Protein AF-A0A3C1Q1U2-F1 (afdb_monomer)

Secondary structure (DSSP, 8-state):
--TTEEEEEE-SSSEEEE--------STTB--S---S-PPP-STT-TTB-SSS--BPPSS-HHHHHHHHHHHTT--SHHHHHHH-TTGGGT--GGG--TT-GGGSSS--B-TT--

Sequence (115 aa):
ASDFARTLRSNGSGSDHAWGGNQFVMGGPVAGGQVLGEYPNLVFNSPNDVGRGGRILPTTSVDELVAELLLWFGLKGRANFEQVLPNLSNFYDIGDADASDPSTLPIGFLKSDTF

Structure (mmCIF, N/CA/C/O backbone):
data_AF-A0A3C1Q1U2-F1
#
_entry.id   AF-A0A3C1Q1U2-F1
#
loop_
_atom_site.group_PDB
_atom_site.id
_atom_site.type_symbol
_atom_site.label_atom_id
_atom_site.label_alt_id
_atom_site.label_comp_id
_atom_site.label_asym_id
_atom_site.label_entity_id
_atom_site.label_seq_id
_atom_site.pdbx_PDB_ins_code
_atom_site.Cartn_x
_atom_site.Cartn_y
_atom_site.Cartn_z
_atom_site.occupancy
_atom_site.B_iso_or_equiv
_atom_site.auth_seq_id
_atom_site.auth_comp_id
_atom_site.auth_asym_id
_atom_site.auth_atom_id
_atom_site.pdbx_PDB_model_num
ATOM 1 N N . ALA A 1 1 ? 7.265 1.283 0.590 1.00 60.94 1 ALA A N 1
ATOM 2 C CA . ALA A 1 1 ? 7.397 0.400 -0.589 1.00 60.94 1 ALA A CA 1
ATOM 3 C C . ALA A 1 1 ? 8.671 -0.433 -0.456 1.00 60.94 1 ALA A C 1
ATOM 5 O O . ALA A 1 1 ? 9.561 -0.033 0.283 1.00 60.94 1 ALA A O 1
ATOM 6 N N . SER A 1 2 ? 8.753 -1.582 -1.130 1.00 67.88 2 SER A N 1
ATOM 7 C CA . SER A 1 2 ? 9.953 -2.428 -1.141 1.00 67.88 2 SER A CA 1
ATOM 8 C C . SER A 1 2 ? 10.862 -2.082 -2.327 1.00 67.88 2 SER A C 1
ATOM 10 O O . SER A 1 2 ? 10.339 -1.814 -3.405 1.00 67.88 2 SER A O 1
ATOM 12 N N . ASP A 1 3 ? 12.185 -2.138 -2.141 1.00 67.25 3 ASP A N 1
ATOM 13 C CA . ASP A 1 3 ? 13.194 -2.039 -3.218 1.00 67.25 3 ASP A CA 1
ATOM 14 C C . ASP A 1 3 ? 13.520 -3.411 -3.856 1.00 67.25 3 ASP A C 1
ATOM 16 O O . ASP A 1 3 ? 14.505 -3.582 -4.568 1.00 67.25 3 ASP A O 1
ATOM 20 N N . PHE A 1 4 ? 12.708 -4.438 -3.577 1.00 79.62 4 PHE A N 1
ATOM 21 C CA . PHE A 1 4 ? 12.875 -5.770 -4.169 1.00 79.62 4 PHE A CA 1
ATOM 22 C C . PHE A 1 4 ? 12.143 -5.944 -5.506 1.00 79.62 4 PHE A C 1
ATOM 24 O O . PHE A 1 4 ? 12.226 -7.016 -6.111 1.00 79.62 4 PHE A O 1
ATOM 31 N N . ALA A 1 5 ? 11.448 -4.915 -5.995 1.00 87.56 5 ALA A N 1
ATOM 32 C CA . ALA A 1 5 ? 10.853 -4.962 -7.323 1.00 87.56 5 ALA A CA 1
ATOM 33 C C . ALA A 1 5 ? 11.933 -4.907 -8.410 1.00 87.56 5 ALA A C 1
ATOM 35 O O . ALA A 1 5 ? 13.101 -4.601 -8.154 1.00 87.56 5 ALA A O 1
ATOM 36 N N . ARG A 1 6 ? 11.544 -5.213 -9.650 1.00 90.12 6 ARG A N 1
ATOM 37 C CA . ARG A 1 6 ? 12.462 -5.290 -10.792 1.00 90.12 6 ARG A CA 1
ATOM 38 C C . ARG A 1 6 ? 12.005 -4.383 -11.915 1.00 90.12 6 ARG A C 1
ATOM 40 O O . ARG A 1 6 ? 10.810 -4.286 -12.183 1.00 90.12 6 ARG A O 1
ATOM 47 N N . THR A 1 7 ? 12.959 -3.732 -12.577 1.00 91.94 7 THR A N 1
ATOM 48 C CA . THR A 1 7 ? 12.647 -2.926 -13.758 1.00 91.94 7 THR A CA 1
ATOM 49 C C . THR A 1 7 ? 12.056 -3.783 -14.872 1.00 91.94 7 THR A C 1
ATOM 51 O O . THR A 1 7 ? 12.542 -4.882 -15.132 1.00 91.94 7 THR A O 1
ATOM 54 N N . LEU A 1 8 ? 11.054 -3.253 -15.581 1.00 91.69 8 LEU A N 1
ATOM 55 C CA . LEU A 1 8 ? 10.513 -3.903 -16.783 1.00 91.69 8 LEU A CA 1
ATOM 56 C C . LEU A 1 8 ? 11.546 -3.966 -17.921 1.00 91.69 8 LEU A C 1
ATOM 58 O O . LEU A 1 8 ? 11.608 -4.949 -18.658 1.00 91.69 8 LEU A O 1
ATOM 62 N N . ARG A 1 9 ? 12.376 -2.925 -18.078 1.00 92.00 9 ARG A N 1
ATOM 63 C CA . ARG A 1 9 ? 13.485 -2.921 -19.042 1.00 92.00 9 ARG A CA 1
ATOM 64 C C . ARG A 1 9 ? 14.679 -3.676 -18.485 1.00 92.00 9 ARG A C 1
ATOM 66 O O . ARG A 1 9 ? 15.071 -3.489 -17.332 1.00 92.00 9 ARG A O 1
ATOM 73 N N . SER A 1 10 ? 15.274 -4.488 -19.352 1.00 91.94 10 SER A N 1
ATOM 74 C CA . SER A 1 10 ? 16.511 -5.193 -19.052 1.00 91.94 10 SER A CA 1
ATOM 75 C C . SER A 1 10 ? 17.706 -4.242 -18.995 1.00 91.94 10 SER A C 1
ATOM 77 O O . SER A 1 10 ? 17.798 -3.303 -19.786 1.00 91.94 10 SER A O 1
ATOM 79 N N . ASN A 1 11 ? 18.655 -4.540 -18.109 1.00 91.69 11 ASN A N 1
ATOM 80 C CA . ASN A 1 11 ? 19.958 -3.873 -18.043 1.00 91.69 11 ASN A CA 1
ATOM 81 C C . ASN A 1 11 ? 21.052 -4.590 -18.867 1.00 91.69 11 ASN A C 1
ATOM 83 O O . ASN A 1 11 ? 22.232 -4.286 -18.719 1.00 91.69 11 ASN A O 1
ATOM 87 N N . GLY A 1 12 ? 20.680 -5.559 -19.714 1.00 94.62 12 GLY A N 1
ATOM 88 C CA . GLY A 1 12 ? 21.606 -6.357 -20.530 1.00 94.62 12 GLY A CA 1
ATOM 89 C C . GLY A 1 12 ? 22.103 -7.643 -19.860 1.00 94.62 12 GLY A C 1
ATOM 90 O O . GLY A 1 12 ? 22.505 -8.562 -20.566 1.00 94.62 12 GLY A O 1
ATOM 91 N N . SER A 1 13 ? 21.989 -7.752 -18.531 1.00 95.00 13 SER A N 1
ATOM 92 C CA . SER A 1 13 ? 22.361 -8.949 -17.750 1.00 95.00 13 SER A CA 1
ATOM 93 C C . SER A 1 13 ? 21.227 -9.456 -16.845 1.00 95.00 13 SER A C 1
ATOM 95 O O . SER A 1 13 ? 21.433 -10.344 -16.021 1.00 95.00 13 SER A O 1
ATOM 97 N N . GLY A 1 14 ? 20.030 -8.875 -16.962 1.00 91.94 14 GLY A N 1
ATOM 98 C CA . GLY A 1 14 ? 18.893 -9.126 -16.080 1.00 91.94 14 GLY A CA 1
ATOM 99 C C . GLY A 1 14 ? 18.015 -7.884 -15.953 1.00 91.94 14 GLY A C 1
ATOM 100 O O . GLY A 1 14 ? 17.615 -7.310 -16.967 1.00 91.94 14 GLY A O 1
ATOM 101 N N . SER A 1 15 ? 17.734 -7.475 -14.715 1.00 91.56 15 SER A N 1
ATOM 102 C CA . SER A 1 15 ? 16.929 -6.302 -14.355 1.00 91.56 15 SER A CA 1
ATOM 103 C C . SER A 1 15 ? 17.618 -5.488 -13.258 1.00 91.56 15 SER A C 1
ATOM 105 O O . SER A 1 15 ? 18.330 -6.058 -12.427 1.00 91.56 15 SER A O 1
ATOM 107 N N . ASP A 1 16 ? 17.323 -4.194 -13.183 1.00 91.56 16 ASP A N 1
ATOM 108 C CA . ASP A 1 16 ? 17.739 -3.351 -12.063 1.00 91.56 16 ASP A CA 1
ATOM 109 C C . ASP A 1 16 ? 16.727 -3.405 -10.911 1.00 91.56 16 ASP A C 1
ATOM 111 O O . ASP A 1 16 ? 15.627 -3.956 -11.040 1.00 91.56 16 ASP A O 1
ATOM 115 N N . HIS A 1 17 ? 17.112 -2.801 -9.786 1.00 91.06 17 HIS A N 1
ATOM 116 C CA . HIS A 1 17 ? 16.221 -2.531 -8.663 1.00 91.06 17 HIS A CA 1
ATOM 117 C C . HIS A 1 17 ? 15.119 -1.547 -9.066 1.00 91.06 17 HIS A C 1
ATOM 119 O O . HIS A 1 17 ? 15.333 -0.584 -9.826 1.00 91.06 17 HIS A O 1
ATOM 125 N N . ALA A 1 18 ? 13.936 -1.801 -8.526 1.00 90.06 18 ALA A N 1
ATOM 126 C CA . ALA A 1 18 ? 12.771 -0.958 -8.658 1.00 90.06 18 ALA A CA 1
ATOM 127 C C . ALA A 1 18 ? 11.939 -0.996 -7.372 1.00 90.06 18 ALA A C 1
ATOM 129 O O . ALA A 1 18 ? 12.133 -1.816 -6.476 1.00 90.06 18 ALA A O 1
ATOM 130 N N . TRP A 1 19 ? 10.949 -0.119 -7.346 1.00 82.38 19 TRP A N 1
ATOM 131 C CA . TRP A 1 19 ? 9.891 -0.062 -6.352 1.00 82.38 19 TRP A CA 1
ATOM 132 C C . TRP A 1 19 ? 8.596 -0.714 -6.831 1.00 82.38 19 TRP A C 1
ATOM 134 O O . TRP A 1 19 ? 8.381 -0.921 -8.025 1.00 82.38 19 TRP A O 1
ATOM 144 N N . GLY A 1 20 ? 7.709 -0.961 -5.871 1.00 78.25 20 GLY A N 1
ATOM 145 C CA . GLY A 1 20 ? 6.331 -1.353 -6.137 1.00 78.25 20 GLY A CA 1
ATOM 146 C C . GLY A 1 20 ? 6.132 -2.852 -6.299 1.00 78.25 20 GLY A C 1
ATOM 147 O O . GLY A 1 20 ? 7.025 -3.597 -6.675 1.00 78.25 20 GLY A O 1
ATOM 148 N N . GLY A 1 21 ? 4.946 -3.331 -5.961 1.00 84.44 21 GLY A N 1
ATOM 149 C CA . GLY A 1 21 ? 4.641 -4.751 -6.035 1.00 84.44 21 GLY A CA 1
ATOM 150 C C . GLY A 1 21 ? 3.200 -5.023 -5.658 1.00 84.44 21 GLY A C 1
ATOM 151 O O . GLY A 1 21 ? 2.529 -4.165 -5.090 1.00 84.44 21 GLY A O 1
ATOM 152 N N . ASN A 1 22 ? 2.746 -6.231 -5.971 1.00 88.44 22 ASN A N 1
ATOM 153 C CA . ASN A 1 22 ? 1.417 -6.690 -5.595 1.00 88.44 22 ASN A CA 1
ATOM 154 C C . ASN A 1 22 ? 1.477 -7.300 -4.195 1.00 88.44 22 ASN A C 1
ATOM 156 O O . ASN A 1 22 ? 2.393 -8.066 -3.889 1.00 88.44 22 ASN A O 1
ATOM 160 N N . GLN A 1 23 ? 0.500 -6.966 -3.361 1.00 90.75 23 GLN A N 1
ATOM 161 C CA . GLN A 1 23 ? 0.323 -7.551 -2.037 1.00 90.75 23 GLN A CA 1
ATOM 162 C C . GLN A 1 23 ? -0.867 -8.500 -2.091 1.00 90.75 23 GLN A C 1
ATOM 164 O O . GLN A 1 23 ? -1.873 -8.197 -2.730 1.00 90.75 23 GLN A O 1
ATOM 169 N N . PHE A 1 24 ? -0.746 -9.657 -1.446 1.00 92.94 24 PHE A N 1
ATOM 170 C CA . PHE A 1 24 ? -1.831 -10.625 -1.368 1.00 92.94 24 PHE A CA 1
ATOM 171 C C . PHE A 1 24 ? -2.261 -10.771 0.086 1.00 92.94 24 PHE A C 1
ATOM 173 O O . PHE A 1 24 ? -1.474 -11.200 0.929 1.00 92.94 24 PHE A O 1
ATOM 180 N N . VAL A 1 25 ? -3.502 -10.383 0.371 1.00 93.81 25 VAL A N 1
ATOM 181 C CA . VAL A 1 25 ? -4.087 -10.412 1.713 1.00 93.81 25 VAL A CA 1
ATOM 182 C C . VAL A 1 25 ? -5.165 -11.489 1.735 1.00 93.81 25 VAL A C 1
ATOM 184 O O . VAL A 1 25 ? -5.994 -11.578 0.832 1.00 93.81 25 VAL A O 1
ATOM 187 N N . MET A 1 26 ? -5.126 -12.351 2.747 1.00 94.81 26 MET A N 1
ATOM 188 C CA . MET A 1 26 ? -6.028 -13.491 2.886 1.00 94.81 26 MET A CA 1
ATOM 189 C C . MET A 1 26 ? -6.384 -13.705 4.350 1.00 94.81 26 MET A C 1
ATOM 191 O O . MET A 1 26 ? -5.552 -13.506 5.231 1.00 94.81 26 MET A O 1
ATOM 195 N N . GLY A 1 27 ? -7.598 -14.181 4.603 1.00 93.62 27 GLY A N 1
ATOM 196 C CA . GLY A 1 27 ? -8.052 -14.527 5.944 1.00 93.62 27 GLY A CA 1
ATOM 197 C C . GLY A 1 27 ? -9.564 -14.423 6.079 1.00 93.62 27 GLY A C 1
ATOM 198 O O . GLY A 1 27 ? -10.246 -13.936 5.182 1.00 93.62 27 GLY A O 1
ATOM 199 N N . GLY A 1 28 ? -10.087 -14.876 7.220 1.00 94.12 28 GLY A N 1
ATOM 200 C CA . GLY A 1 28 ? -11.518 -14.793 7.529 1.00 94.12 28 GLY A CA 1
ATOM 201 C C . GLY A 1 28 ? -12.080 -13.364 7.455 1.00 94.12 28 GLY A C 1
ATOM 202 O O . GLY A 1 28 ? -13.105 -13.180 6.799 1.00 94.12 28 GLY A O 1
ATOM 203 N N . PRO A 1 29 ? -11.414 -12.358 8.051 1.00 93.44 29 PRO A N 1
ATOM 204 C CA . PRO A 1 29 ? -11.862 -10.959 8.013 1.00 93.44 29 PRO A CA 1
ATOM 205 C C . PRO A 1 29 ? -11.647 -10.225 6.681 1.00 93.44 29 PRO A C 1
ATOM 207 O O . PRO A 1 29 ? -12.077 -9.087 6.530 1.00 93.44 29 PRO A O 1
ATOM 210 N N . VAL A 1 30 ? -10.990 -10.852 5.701 1.00 95.19 30 VAL A N 1
ATOM 211 C CA . VAL A 1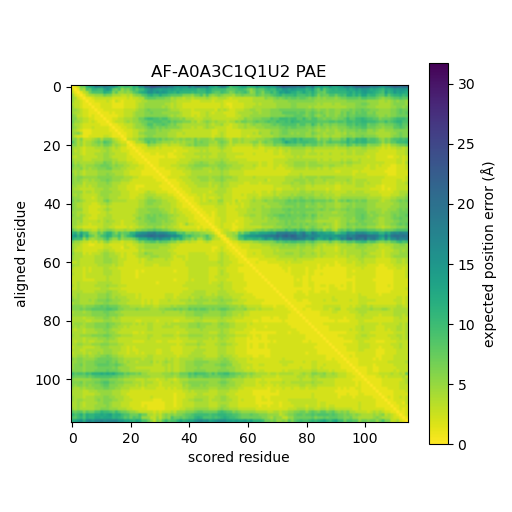 30 ? -10.668 -10.206 4.421 1.00 95.19 30 VAL A CA 1
ATOM 212 C C . VAL A 1 30 ? -11.863 -10.287 3.471 1.00 95.19 30 VAL A C 1
ATOM 214 O O . VAL A 1 30 ? -12.418 -11.367 3.239 1.00 95.19 30 VAL A O 1
ATOM 217 N N . ALA A 1 31 ? -12.234 -9.156 2.877 1.00 94.31 31 ALA A N 1
ATOM 218 C CA . ALA A 1 31 ? -13.173 -9.056 1.765 1.00 94.31 31 ALA A CA 1
ATOM 219 C C . ALA A 1 31 ? -12.504 -9.555 0.466 1.00 94.31 31 ALA A C 1
ATOM 221 O O . ALA A 1 31 ? -12.065 -8.791 -0.388 1.00 94.31 31 ALA A O 1
ATOM 222 N N . GLY A 1 32 ? -12.351 -10.877 0.352 1.00 94.88 32 GLY A N 1
ATOM 223 C CA . GLY A 1 32 ? -11.627 -11.512 -0.752 1.00 94.88 32 GLY A CA 1
ATOM 224 C C . GLY A 1 32 ? -12.313 -11.402 -2.121 1.00 94.88 32 GLY A C 1
ATOM 225 O O . GLY A 1 32 ? -13.469 -11.004 -2.243 1.00 94.88 32 GLY A O 1
ATOM 226 N N . GLY A 1 33 ? -11.597 -11.829 -3.168 1.00 94.88 33 GLY A N 1
ATOM 227 C CA . GLY A 1 33 ? -12.102 -11.823 -4.549 1.00 94.88 33 GLY A CA 1
ATOM 228 C C . GLY A 1 33 ? -12.021 -10.460 -5.238 1.00 94.88 33 GLY A C 1
ATOM 229 O O . GLY A 1 33 ? -12.688 -10.243 -6.245 1.00 94.88 33 GLY A O 1
ATOM 230 N N . GLN A 1 34 ? -11.209 -9.553 -4.696 1.00 92.94 34 GLN A N 1
ATOM 231 C CA . GLN A 1 34 ? -11.075 -8.181 -5.163 1.00 92.94 34 GLN A CA 1
ATOM 232 C C . GLN A 1 34 ? -9.633 -7.884 -5.577 1.00 92.94 34 GLN A C 1
ATOM 234 O O . GLN A 1 34 ? -8.681 -8.436 -5.023 1.00 92.94 34 GLN A O 1
ATOM 239 N N . VAL A 1 35 ? -9.491 -6.987 -6.549 1.00 92.44 35 VAL A N 1
ATOM 240 C CA . VAL A 1 35 ? -8.243 -6.272 -6.820 1.00 92.44 35 VAL A CA 1
ATOM 241 C C . VAL A 1 35 ? -8.483 -4.842 -6.366 1.00 92.44 35 VAL A C 1
ATOM 243 O O . VAL A 1 35 ? -9.359 -4.173 -6.906 1.00 92.44 35 VAL A O 1
ATOM 246 N N . LEU A 1 36 ? -7.745 -4.418 -5.345 1.00 92.12 36 LEU A N 1
ATOM 247 C CA . LEU A 1 36 ? -7.824 -3.073 -4.782 1.00 92.12 36 LEU A CA 1
ATOM 248 C C . LEU A 1 36 ? -6.624 -2.255 -5.265 1.00 92.12 36 LEU A C 1
ATOM 250 O O . LEU A 1 36 ? -5.519 -2.788 -5.401 1.00 92.12 36 LEU A O 1
ATOM 254 N N . GLY A 1 37 ? -6.861 -0.975 -5.547 1.00 90.75 37 GLY A N 1
ATOM 255 C CA . GLY A 1 37 ? -5.936 -0.126 -6.295 1.00 90.75 37 GLY A CA 1
ATOM 256 C C . GLY A 1 37 ? -6.051 -0.316 -7.811 1.00 90.75 37 GLY A C 1
ATOM 257 O O . GLY A 1 37 ? -6.969 -0.965 -8.315 1.00 90.75 37 GLY A O 1
ATOM 258 N N . GLU A 1 38 ? -5.107 0.259 -8.553 1.00 89.44 38 GLU A N 1
ATOM 259 C CA . GLU A 1 38 ? -5.103 0.223 -10.014 1.00 89.44 38 GLU A CA 1
ATOM 260 C C . GLU A 1 38 ? -3.890 -0.548 -10.531 1.00 89.44 38 GLU A C 1
ATOM 262 O O . GLU A 1 38 ? -2.744 -0.302 -10.143 1.00 89.44 38 GLU A O 1
ATOM 267 N N . TYR A 1 39 ? -4.128 -1.485 -11.449 1.00 87.19 39 TYR A N 1
ATOM 268 C CA . TYR A 1 39 ? -3.026 -2.171 -12.108 1.00 87.19 39 TYR A CA 1
ATOM 269 C C . TYR A 1 39 ? -2.300 -1.194 -13.045 1.00 87.19 39 TYR A C 1
ATOM 271 O O . TYR A 1 39 ? -2.943 -0.565 -13.891 1.00 87.19 39 TYR A O 1
ATOM 279 N N . PRO A 1 40 ? -0.971 -1.047 -12.936 1.00 84.75 40 PRO A N 1
ATOM 280 C CA . PRO A 1 40 ? -0.269 0.010 -13.641 1.00 84.75 40 PRO A CA 1
ATOM 281 C C . PRO A 1 40 ? -0.112 -0.284 -15.135 1.00 84.75 40 PRO A C 1
ATOM 283 O O . PRO A 1 40 ? -0.032 -1.431 -15.579 1.00 84.75 40 PRO A O 1
ATOM 286 N N . ASN A 1 41 ? 0.037 0.782 -15.922 1.00 87.62 41 ASN A N 1
ATOM 287 C CA . ASN A 1 41 ? 0.396 0.666 -17.329 1.00 87.62 41 ASN A CA 1
ATOM 288 C C . ASN A 1 41 ? 1.877 0.272 -17.484 1.00 87.62 41 ASN A C 1
ATOM 290 O O . ASN A 1 41 ? 2.775 1.040 -17.135 1.00 87.62 41 ASN A O 1
ATOM 294 N N . LEU A 1 42 ? 2.114 -0.907 -18.064 1.00 89.12 42 LEU A N 1
ATOM 295 C CA . LEU A 1 42 ? 3.445 -1.494 -18.260 1.00 89.12 42 LEU A CA 1
ATOM 296 C C . LEU A 1 42 ? 4.185 -0.981 -19.510 1.00 89.12 42 LEU A C 1
ATOM 298 O O . LEU A 1 42 ? 5.310 -1.404 -19.776 1.00 89.12 42 LEU A O 1
ATOM 302 N N . VAL A 1 43 ? 3.572 -0.094 -20.298 1.00 90.69 43 VAL A N 1
ATOM 303 C CA . VAL A 1 43 ? 4.236 0.557 -21.434 1.00 90.69 43 VAL A CA 1
ATOM 304 C C . VAL A 1 43 ? 5.361 1.458 -20.921 1.00 90.69 43 VAL A C 1
ATOM 306 O O . VAL A 1 43 ? 5.189 2.209 -19.963 1.00 90.69 43 VAL A O 1
ATOM 309 N N . PHE A 1 44 ? 6.523 1.409 -21.576 1.00 91.19 44 PHE A N 1
ATOM 310 C CA . PHE A 1 44 ? 7.652 2.267 -21.218 1.00 91.19 44 PHE A CA 1
ATOM 311 C C . PHE A 1 44 ? 7.316 3.749 -21.370 1.00 91.19 44 PHE A C 1
ATOM 313 O O . PHE A 1 44 ? 6.715 4.158 -22.364 1.00 91.19 44 PHE A O 1
ATOM 320 N N . ASN A 1 45 ? 7.801 4.554 -20.424 1.00 87.75 45 ASN A N 1
ATOM 321 C CA . ASN A 1 45 ? 7.508 5.984 -20.324 1.00 87.75 45 ASN A CA 1
ATOM 322 C C . ASN A 1 45 ? 6.002 6.283 -20.179 1.00 87.75 45 ASN A C 1
ATOM 324 O O . ASN A 1 45 ? 5.546 7.360 -20.570 1.00 87.75 45 ASN A O 1
ATOM 328 N N . SER A 1 46 ? 5.217 5.336 -19.650 1.00 90.19 46 SER A N 1
ATOM 329 C CA . SER A 1 46 ? 3.868 5.639 -19.172 1.00 90.19 46 SER A CA 1
ATOM 330 C C . SER A 1 46 ? 3.938 6.677 -18.040 1.00 90.19 46 SER A C 1
ATOM 332 O O . SER A 1 46 ? 5.003 6.869 -17.449 1.00 90.19 46 SER A O 1
ATOM 334 N N . PRO A 1 47 ? 2.822 7.339 -17.685 1.00 89.44 47 PRO A N 1
ATOM 335 C CA . PRO A 1 47 ? 2.814 8.305 -16.583 1.00 89.44 47 PRO A CA 1
ATOM 336 C C . PRO A 1 47 ? 3.340 7.747 -15.251 1.00 89.44 47 PRO A C 1
ATOM 338 O O . PRO A 1 47 ? 3.903 8.494 -14.457 1.00 89.44 47 PRO A O 1
ATOM 341 N N . ASN A 1 48 ? 3.207 6.434 -15.037 1.00 88.94 48 ASN A N 1
ATOM 342 C CA . ASN A 1 48 ? 3.657 5.762 -13.819 1.00 88.94 48 ASN A CA 1
ATOM 343 C C . ASN A 1 48 ? 5.068 5.163 -13.963 1.00 88.94 48 ASN A C 1
ATOM 345 O O . ASN A 1 48 ? 5.571 4.584 -13.007 1.00 88.94 48 ASN A O 1
ATOM 349 N N . ASP A 1 49 ? 5.723 5.271 -15.123 1.00 90.75 49 ASP A N 1
ATOM 350 C CA . ASP A 1 49 ? 7.111 4.840 -15.313 1.00 90.75 49 ASP A CA 1
ATOM 351 C C . ASP A 1 49 ? 8.080 5.949 -14.893 1.00 90.75 49 ASP A C 1
ATOM 353 O O . ASP A 1 49 ? 8.494 6.820 -15.659 1.00 90.75 49 ASP A O 1
ATOM 357 N N . VAL A 1 50 ? 8.446 5.899 -13.624 1.00 87.06 50 VAL A N 1
ATOM 358 C CA . VAL A 1 50 ? 9.280 6.876 -12.933 1.00 87.06 50 VAL A CA 1
ATOM 359 C C . VAL A 1 50 ? 10.717 6.367 -12.899 1.00 87.06 50 VAL A C 1
ATOM 361 O O . VAL A 1 50 ? 11.227 5.815 -11.924 1.00 87.06 50 VAL A O 1
ATOM 364 N N . GLY A 1 51 ? 11.400 6.521 -14.024 1.00 75.69 51 GLY A N 1
ATOM 365 C CA . GLY A 1 51 ? 12.781 6.091 -14.182 1.00 75.69 51 GLY A CA 1
ATOM 366 C C . GLY A 1 51 ? 13.121 5.850 -15.641 1.00 75.69 51 GLY A C 1
ATOM 367 O O . GLY A 1 51 ? 12.316 6.075 -16.535 1.00 75.69 51 GLY A O 1
ATOM 368 N N . ARG A 1 52 ? 14.339 5.383 -15.918 1.00 74.06 52 ARG A N 1
ATOM 369 C CA . ARG A 1 52 ? 14.799 5.110 -17.289 1.00 74.06 52 ARG A CA 1
ATOM 370 C C . ARG A 1 52 ? 14.212 3.806 -17.862 1.00 74.06 52 ARG A C 1
ATOM 372 O O . ARG A 1 52 ? 14.958 3.004 -18.423 1.00 74.06 52 ARG A O 1
ATOM 379 N N . GLY A 1 53 ? 12.890 3.626 -17.776 1.00 79.88 53 GLY A N 1
ATOM 380 C CA . GLY A 1 53 ? 12.139 2.671 -18.590 1.00 79.88 53 GLY A CA 1
ATOM 381 C C . GLY A 1 53 ? 11.668 1.396 -17.904 1.00 79.88 53 GLY A C 1
ATOM 382 O O . GLY A 1 53 ? 11.904 0.322 -18.431 1.00 79.88 53 GLY A O 1
ATOM 383 N N . GLY A 1 54 ? 11.018 1.462 -16.756 1.00 88.62 54 GLY A N 1
ATOM 384 C CA . GLY A 1 54 ? 10.347 0.296 -16.184 1.00 88.62 54 GLY A CA 1
ATOM 385 C C . GLY A 1 54 ? 10.296 0.285 -14.669 1.00 88.62 54 GLY A C 1
ATOM 386 O O . GLY A 1 54 ? 10.143 -0.787 -14.092 1.00 88.62 54 GLY A O 1
ATOM 387 N N . ARG A 1 55 ? 10.485 1.437 -14.023 1.00 91.56 55 ARG A N 1
ATOM 388 C CA . ARG A 1 55 ? 10.332 1.581 -12.574 1.00 91.56 55 ARG A CA 1
ATOM 389 C C . ARG A 1 55 ? 8.930 2.102 -12.328 1.00 91.56 55 ARG A C 1
ATOM 391 O O . ARG A 1 55 ? 8.695 3.294 -12.450 1.00 91.56 55 ARG A O 1
ATOM 398 N N . ILE A 1 56 ? 8.009 1.211 -12.004 1.00 90.19 56 ILE A N 1
ATOM 399 C CA . ILE A 1 56 ? 6.595 1.566 -11.931 1.00 90.19 56 ILE A CA 1
ATOM 400 C C . ILE A 1 56 ? 6.247 2.120 -10.549 1.00 90.19 56 ILE A C 1
ATOM 402 O O . ILE A 1 56 ? 6.447 1.441 -9.543 1.00 90.19 56 ILE A O 1
ATOM 406 N N . LEU A 1 57 ? 5.726 3.348 -10.506 1.00 89.38 57 LEU A N 1
ATOM 407 C CA . LEU A 1 57 ? 5.186 3.950 -9.293 1.00 89.38 57 LEU A CA 1
ATOM 408 C C . LEU A 1 57 ? 3.896 3.214 -8.899 1.00 89.38 57 LEU A C 1
ATOM 410 O O . LEU A 1 57 ? 2.993 3.101 -9.733 1.00 89.38 57 LEU A O 1
ATOM 414 N N . PRO A 1 58 ? 3.777 2.726 -7.654 1.00 88.69 58 PRO A N 1
ATOM 415 C CA . PRO A 1 58 ? 2.513 2.212 -7.142 1.00 88.69 58 PRO A CA 1
ATOM 416 C C . PRO A 1 58 ? 1.449 3.304 -7.099 1.00 88.69 58 PRO A C 1
ATOM 418 O O . PRO A 1 58 ? 1.738 4.432 -6.706 1.00 88.69 58 PRO A O 1
ATOM 421 N N . THR A 1 59 ? 0.213 2.949 -7.433 1.00 87.94 59 THR A N 1
ATOM 422 C CA . THR A 1 59 ? -0.948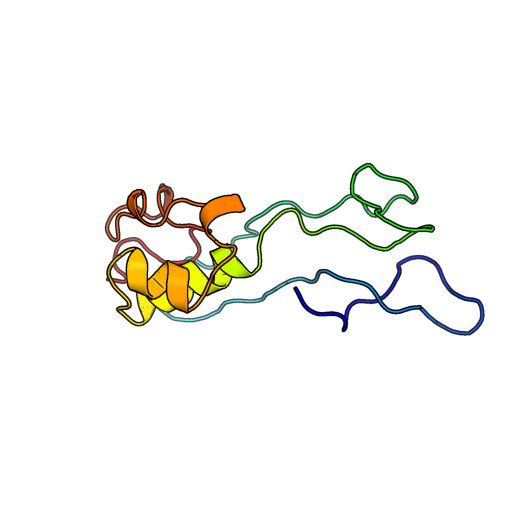 3.841 -7.279 1.00 87.94 59 THR A CA 1
ATOM 423 C C . THR A 1 59 ? -1.464 3.895 -5.845 1.00 87.94 59 THR A C 1
ATOM 425 O O . THR A 1 59 ? -2.264 4.756 -5.513 1.00 87.94 59 THR A O 1
ATOM 428 N N . THR A 1 60 ? -1.024 2.957 -5.010 1.00 91.44 60 THR A N 1
ATOM 429 C CA . THR A 1 60 ? -1.517 2.743 -3.651 1.00 91.44 60 THR A CA 1
ATOM 430 C C . THR A 1 60 ? -0.347 2.769 -2.683 1.00 91.44 60 THR A C 1
ATOM 432 O 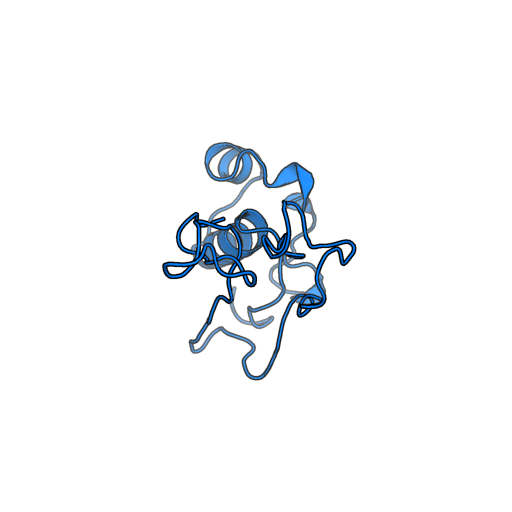O . THR A 1 60 ? 0.698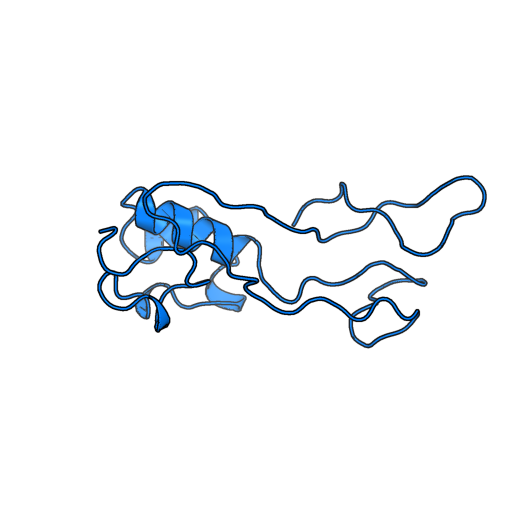 2.154 -2.944 1.00 91.44 60 THR A O 1
ATOM 435 N N . SER A 1 61 ? -0.502 3.482 -1.569 1.00 92.56 61 SER A N 1
ATOM 436 C CA . SER A 1 61 ? 0.555 3.603 -0.577 1.00 92.56 61 SER A CA 1
ATOM 437 C C . SER A 1 61 ? 0.705 2.320 0.234 1.00 92.56 61 SER A C 1
ATOM 439 O O . SER A 1 61 ? -0.259 1.635 0.571 1.00 92.56 61 SER A O 1
ATOM 441 N N . VAL A 1 62 ? 1.946 2.005 0.616 1.00 92.31 62 VAL A N 1
ATOM 442 C CA . VAL A 1 62 ? 2.175 0.944 1.607 1.00 92.31 62 VAL A CA 1
ATOM 443 C C . VAL A 1 62 ? 1.662 1.363 2.985 1.00 92.31 62 VAL A C 1
ATOM 445 O O . VAL A 1 62 ? 1.264 0.503 3.763 1.00 92.31 62 VAL A O 1
ATOM 448 N N . ASP A 1 63 ? 1.661 2.666 3.281 1.00 95.44 63 ASP A N 1
ATOM 449 C CA . ASP A 1 63 ? 1.231 3.178 4.580 1.00 95.44 63 ASP A CA 1
ATOM 450 C C . ASP A 1 63 ? -0.279 2.989 4.743 1.00 95.44 63 ASP A C 1
ATOM 452 O O . ASP A 1 63 ? -0.710 2.624 5.825 1.00 95.44 63 ASP A O 1
ATOM 456 N N . GLU A 1 64 ? -1.074 3.123 3.677 1.00 95.69 64 GLU A N 1
ATOM 457 C CA . GLU A 1 64 ? -2.518 2.840 3.704 1.00 95.69 64 GLU A CA 1
ATOM 458 C C . GLU A 1 64 ? -2.797 1.356 3.990 1.00 95.69 64 GLU A C 1
ATOM 460 O O . GLU A 1 64 ? -3.577 1.028 4.884 1.00 95.69 64 GLU A O 1
ATOM 465 N N . LEU A 1 65 ? -2.088 0.445 3.308 1.00 95.00 65 LEU A N 1
ATOM 466 C CA . LEU A 1 65 ? -2.187 -0.997 3.568 1.00 95.00 65 LEU A CA 1
ATOM 467 C C . LEU A 1 65 ? -1.859 -1.333 5.029 1.00 95.00 65 LEU A C 1
ATOM 469 O O . LEU A 1 65 ? -2.573 -2.099 5.676 1.00 95.00 65 LEU A O 1
ATOM 473 N N . VAL A 1 66 ? -0.760 -0.780 5.549 1.00 95.81 66 VAL A N 1
ATOM 474 C CA . VAL A 1 66 ? -0.342 -1.027 6.932 1.00 95.81 66 VAL A CA 1
ATOM 475 C C . VAL A 1 66 ? -1.286 -0.341 7.919 1.00 95.81 66 VAL A C 1
ATOM 477 O O . VAL A 1 66 ? -1.564 -0.918 8.966 1.00 95.81 66 VAL A O 1
ATOM 480 N N . ALA A 1 67 ? -1.825 0.837 7.603 1.00 96.94 67 ALA A N 1
ATOM 481 C CA . ALA A 1 67 ? -2.781 1.536 8.456 1.00 96.94 67 ALA A CA 1
ATOM 482 C C . ALA A 1 67 ? -4.037 0.693 8.681 1.00 96.94 67 ALA A C 1
ATOM 484 O O . ALA A 1 67 ? -4.469 0.527 9.819 1.00 96.94 67 ALA A O 1
ATOM 485 N N . GLU A 1 68 ? -4.580 0.084 7.632 1.00 95.69 68 GLU A N 1
ATOM 486 C CA . GLU A 1 68 ? -5.753 -0.778 7.767 1.00 95.69 68 GLU A CA 1
ATOM 487 C C . GLU A 1 68 ? -5.454 -2.076 8.536 1.00 95.69 68 GLU A C 1
ATOM 489 O O . GLU A 1 68 ? -6.259 -2.506 9.363 1.00 95.69 68 GLU A O 1
ATOM 494 N N . LEU A 1 69 ? -4.256 -2.655 8.379 1.00 95.00 69 LEU A N 1
ATOM 495 C CA . LEU A 1 69 ? -3.808 -3.755 9.248 1.00 95.00 69 LEU A CA 1
ATOM 496 C C . LEU A 1 69 ? -3.709 -3.325 10.720 1.00 95.00 69 LEU A C 1
ATOM 498 O O . LEU A 1 69 ? -4.085 -4.079 11.614 1.00 95.00 69 LEU A O 1
ATOM 502 N N . LEU A 1 70 ? -3.205 -2.120 10.990 1.00 95.56 70 LEU A N 1
ATOM 503 C CA . LEU A 1 70 ? -3.080 -1.593 12.349 1.00 95.56 70 LEU A CA 1
ATOM 504 C C . LEU A 1 70 ? -4.441 -1.277 12.969 1.00 95.56 70 LEU A C 1
ATOM 506 O O . LEU A 1 70 ? -4.618 -1.534 14.161 1.00 95.56 70 LEU A O 1
ATOM 510 N N . LEU A 1 71 ? -5.405 -0.794 12.178 1.00 93.75 71 LEU A N 1
ATOM 511 C CA . LEU A 1 71 ? -6.801 -0.701 12.605 1.00 93.75 71 LEU A CA 1
ATOM 512 C C . LEU A 1 71 ? -7.292 -2.081 13.045 1.00 93.75 71 LEU A C 1
ATOM 514 O O . LEU A 1 71 ? -7.803 -2.212 14.156 1.00 93.75 71 LEU A O 1
ATOM 518 N N . TRP A 1 72 ? -7.096 -3.117 12.219 1.00 92.44 72 TRP A N 1
ATOM 519 C CA . TRP A 1 72 ? -7.515 -4.485 12.552 1.00 92.44 72 TRP A CA 1
ATOM 520 C C . TRP A 1 72 ? -6.855 -5.008 13.833 1.00 92.44 72 TRP A C 1
ATOM 522 O O . TRP A 1 72 ? -7.491 -5.683 14.640 1.00 92.44 72 TRP A O 1
ATOM 532 N N . PHE A 1 73 ? -5.595 -4.648 14.076 1.00 92.94 73 PHE A N 1
ATOM 533 C CA . PHE A 1 73 ? -4.883 -4.992 15.311 1.00 92.94 73 PHE A CA 1
ATOM 534 C C . PHE A 1 73 ? -5.292 -4.138 16.521 1.00 92.94 73 PHE A C 1
ATOM 536 O O . PHE A 1 73 ? -4.784 -4.348 17.623 1.00 92.94 73 PHE A O 1
ATOM 543 N N . GLY A 1 74 ? -6.222 -3.200 16.344 1.00 92.75 74 GLY A N 1
ATOM 544 C CA . GLY A 1 74 ? -6.792 -2.390 17.413 1.00 92.75 74 GLY A CA 1
ATOM 545 C C . GLY A 1 74 ? -5.986 -1.140 17.757 1.00 92.75 74 GLY A C 1
ATOM 546 O O . GLY A 1 74 ? -6.186 -0.580 18.839 1.00 92.75 74 GLY A O 1
ATOM 547 N N . LEU A 1 75 ? -5.088 -0.680 16.877 1.00 94.94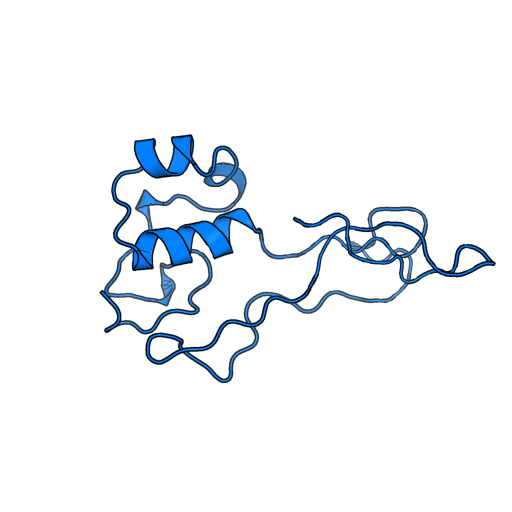 75 LEU A N 1
ATOM 548 C CA . LEU A 1 75 ? -4.432 0.614 17.046 1.00 94.94 75 LEU A CA 1
ATOM 549 C C . LEU A 1 75 ? -5.476 1.729 16.932 1.00 94.94 75 LEU A C 1
ATOM 551 O O . LEU A 1 75 ? -6.300 1.745 16.021 1.00 94.94 75 LEU A O 1
ATOM 555 N N . LYS A 1 76 ? -5.440 2.679 17.866 1.00 91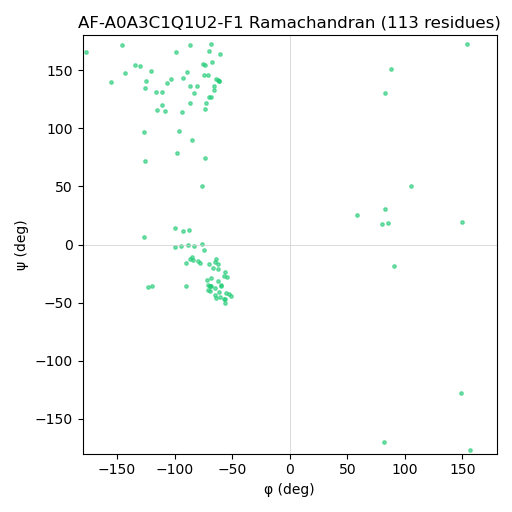.88 76 LYS A N 1
ATOM 556 C CA . LYS A 1 76 ? -6.389 3.797 17.927 1.00 91.88 76 LYS A CA 1
ATOM 557 C C . LYS A 1 76 ? -5.658 5.119 18.062 1.00 91.88 76 LYS A C 1
ATOM 559 O O . LYS A 1 76 ? -4.597 5.177 18.678 1.00 91.88 76 LYS A O 1
ATOM 564 N N . GLY A 1 77 ? -6.298 6.183 17.588 1.00 91.69 77 GLY A N 1
ATOM 565 C CA . GLY A 1 77 ? -5.859 7.558 17.795 1.00 91.69 77 GLY A CA 1
ATOM 566 C C . GLY A 1 77 ? -4.789 8.004 16.802 1.00 91.69 77 GLY A C 1
ATOM 567 O O . GLY A 1 77 ? -3.760 7.355 16.629 1.00 91.69 77 GLY A O 1
ATOM 568 N N . ARG A 1 78 ? -5.022 9.169 16.196 1.00 93.62 78 ARG A N 1
ATOM 569 C CA . ARG A 1 78 ? -4.176 9.758 15.152 1.00 93.62 78 ARG A CA 1
ATOM 570 C C . ARG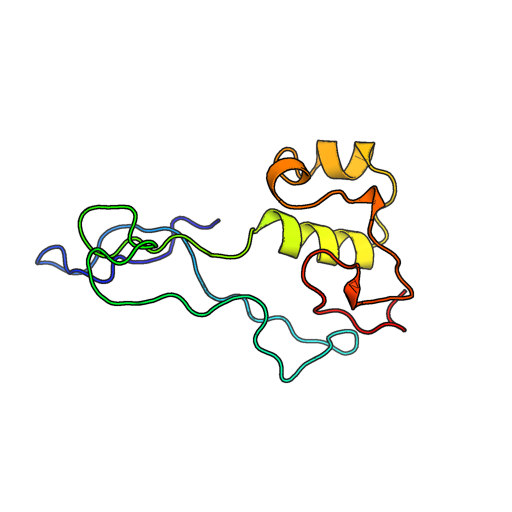 A 1 78 ? -2.692 9.825 15.518 1.00 93.62 78 ARG A C 1
ATOM 572 O O . ARG A 1 78 ? -1.863 9.410 14.722 1.00 93.62 78 ARG A O 1
ATOM 579 N N . ALA A 1 79 ? -2.364 10.245 16.741 1.00 94.94 79 ALA A N 1
ATOM 580 C CA . ALA A 1 79 ? -0.976 10.364 17.192 1.00 94.94 79 ALA A CA 1
ATOM 581 C C . ALA A 1 79 ? -0.199 9.031 17.145 1.00 94.94 79 ALA A C 1
ATOM 583 O O . ALA A 1 79 ? 0.985 9.022 16.821 1.00 94.94 79 ALA A O 1
ATOM 584 N N . ASN A 1 80 ? -0.858 7.899 17.425 1.00 96.69 80 ASN A N 1
ATOM 585 C CA . ASN A 1 80 ? -0.214 6.585 17.354 1.00 96.69 80 ASN A CA 1
ATOM 586 C C . ASN A 1 80 ? 0.055 6.175 15.900 1.00 96.69 80 ASN A C 1
ATOM 588 O O . ASN A 1 80 ? 1.115 5.633 15.596 1.00 96.69 80 ASN A O 1
ATOM 592 N N . PHE A 1 81 ? -0.882 6.467 14.994 1.00 96.88 81 PHE A N 1
ATOM 593 C CA . PHE A 1 81 ? -0.675 6.251 13.563 1.00 96.88 81 PHE A CA 1
ATOM 594 C C . PHE A 1 81 ? 0.433 7.145 13.014 1.00 96.88 81 PHE A C 1
ATOM 596 O O . PHE A 1 81 ? 1.301 6.638 12.322 1.00 96.88 81 PHE A O 1
ATOM 603 N N . GLU A 1 82 ? 0.479 8.427 13.377 1.00 94.31 82 GLU A N 1
ATOM 604 C CA . GLU A 1 82 ? 1.553 9.345 12.965 1.00 94.31 82 GLU A CA 1
ATOM 605 C C . GLU A 1 82 ? 2.930 8.904 13.494 1.00 94.31 82 GLU A C 1
ATOM 607 O O . GLU A 1 82 ? 3.944 9.097 12.825 1.00 94.31 82 GLU A O 1
ATOM 612 N N . GLN A 1 83 ? 2.981 8.266 14.669 1.00 96.56 83 GLN A N 1
ATOM 613 C CA . GLN A 1 83 ? 4.220 7.724 15.226 1.00 96.56 83 GLN A CA 1
ATOM 614 C C . GLN A 1 83 ? 4.746 6.510 14.441 1.00 96.56 83 GLN A C 1
ATOM 616 O O . GLN A 1 83 ? 5.958 6.371 14.273 1.00 96.56 83 GLN A O 1
ATOM 621 N N . VAL A 1 84 ? 3.858 5.616 13.994 1.00 96.69 84 VAL A N 1
ATOM 622 C CA . VAL A 1 84 ? 4.231 4.363 13.307 1.00 96.69 84 VAL A CA 1
ATOM 623 C C . VAL A 1 84 ? 4.326 4.545 11.787 1.00 96.69 84 VAL A C 1
ATOM 625 O O . VAL A 1 84 ? 5.194 3.955 11.147 1.00 96.69 84 VAL A O 1
ATOM 628 N N . LEU A 1 85 ? 3.453 5.375 11.219 1.00 97.25 85 LEU A N 1
ATOM 629 C CA . LEU A 1 85 ? 3.284 5.649 9.793 1.00 97.25 85 LEU A CA 1
ATOM 630 C C . LEU A 1 85 ? 3.376 7.163 9.537 1.00 97.25 85 LEU A C 1
ATOM 632 O O . LEU A 1 85 ? 2.374 7.818 9.237 1.00 97.25 85 LEU A O 1
ATOM 636 N N . PRO A 1 86 ? 4.578 7.753 9.643 1.00 95.81 86 PRO A N 1
ATOM 637 C CA . PRO A 1 86 ? 4.755 9.202 9.576 1.00 95.81 86 PRO A CA 1
ATOM 638 C C . PRO A 1 86 ? 4.396 9.815 8.215 1.00 95.81 86 PRO A C 1
ATOM 640 O O . PRO A 1 86 ? 4.235 11.029 8.132 1.00 95.81 86 PRO A O 1
ATOM 643 N N . ASN A 1 87 ? 4.265 9.010 7.151 1.00 96.00 87 ASN A N 1
ATOM 644 C CA . ASN A 1 87 ? 3.867 9.500 5.831 1.00 96.00 87 ASN A CA 1
ATOM 645 C C . ASN A 1 87 ? 2.384 9.269 5.515 1.00 96.00 87 ASN A C 1
ATOM 647 O O . ASN A 1 87 ? 1.957 9.701 4.444 1.00 96.00 87 ASN A O 1
ATOM 651 N N . LEU A 1 88 ? 1.608 8.633 6.406 1.00 96.50 88 LEU A N 1
ATOM 652 C CA . LEU A 1 88 ? 0.211 8.261 6.150 1.00 96.50 88 LEU A CA 1
ATOM 653 C C . LEU A 1 88 ? -0.636 9.465 5.733 1.00 96.50 88 LEU A C 1
ATOM 655 O O . LEU A 1 88 ? -1.382 9.373 4.765 1.00 96.50 88 LEU A O 1
ATOM 659 N N . SER A 1 89 ? -0.441 10.613 6.383 1.00 95.75 89 SER A N 1
ATOM 660 C CA . SER A 1 89 ? -1.192 11.846 6.119 1.00 95.75 89 SER A CA 1
ATOM 661 C C . SER A 1 89 ? -0.993 12.435 4.717 1.00 95.75 89 SER A C 1
ATOM 663 O O . SER A 1 89 ? -1.757 13.310 4.322 1.00 95.75 89 SER A O 1
ATOM 665 N N . ASN A 1 90 ? -0.007 11.964 3.943 1.00 96.12 90 ASN A N 1
ATOM 666 C CA . ASN A 1 90 ? 0.127 12.334 2.529 1.00 96.12 90 ASN A CA 1
ATOM 667 C C . ASN A 1 90 ? -0.858 11.583 1.620 1.00 96.12 90 ASN A C 1
ATOM 669 O O . ASN A 1 90 ? -1.019 11.964 0.463 1.00 96.12 90 ASN A O 1
ATOM 673 N N . PHE A 1 91 ? -1.461 10.503 2.118 1.00 95.31 91 PHE A N 1
ATOM 674 C CA . PHE A 1 91 ? -2.289 9.580 1.342 1.00 95.31 91 PHE A CA 1
ATOM 675 C C . PHE A 1 91 ? -3.694 9.440 1.930 1.00 95.31 91 PHE A C 1
ATOM 677 O O . PHE A 1 91 ? -4.658 9.371 1.178 1.00 95.31 91 PHE A O 1
ATOM 684 N N . TYR A 1 92 ? -3.815 9.454 3.260 1.00 96.12 92 TYR A N 1
ATOM 685 C CA . TYR A 1 92 ? -5.065 9.173 3.952 1.00 96.12 92 TYR A CA 1
ATOM 686 C C . TYR A 1 92 ? -5.111 9.833 5.346 1.00 96.12 92 TYR A C 1
ATOM 688 O O . TYR A 1 92 ? -4.111 9.825 6.072 1.00 96.12 92 TYR A O 1
ATOM 696 N N . ASP A 1 93 ? -6.261 10.391 5.748 1.00 95.31 93 ASP A N 1
ATOM 697 C CA . ASP A 1 93 ? -6.479 10.864 7.124 1.00 95.31 93 ASP A CA 1
ATOM 698 C C . ASP A 1 93 ? -7.149 9.763 7.949 1.00 95.31 93 ASP A C 1
ATOM 700 O O . ASP A 1 93 ? -8.302 9.407 7.738 1.00 95.31 93 ASP A O 1
ATOM 704 N N . ILE A 1 94 ? -6.427 9.239 8.942 1.00 95.19 94 ILE A N 1
ATOM 705 C CA . ILE A 1 94 ? -6.935 8.163 9.800 1.00 95.19 94 ILE A CA 1
ATOM 706 C C . ILE A 1 94 ? -8.180 8.545 10.611 1.00 95.19 94 ILE A C 1
ATOM 708 O O . ILE A 1 94 ? -8.861 7.664 11.129 1.00 95.19 94 ILE A O 1
ATOM 712 N N . GLY A 1 95 ? -8.478 9.840 10.742 1.00 94.00 95 GLY A N 1
ATOM 713 C CA . GLY A 1 95 ? -9.721 10.310 11.346 1.00 94.00 95 GLY A CA 1
ATOM 714 C C . GLY A 1 95 ? -10.974 9.975 10.535 1.00 94.00 95 GLY A C 1
ATOM 715 O O . GLY A 1 95 ? -12.053 9.951 11.121 1.00 94.00 95 GLY A O 1
ATOM 716 N N . ASP A 1 96 ? -10.830 9.692 9.238 1.00 94.31 96 ASP A N 1
ATOM 717 C CA . ASP A 1 96 ? -11.950 9.397 8.341 1.00 94.31 96 ASP A CA 1
ATOM 718 C C . ASP A 1 96 ? -12.389 7.923 8.401 1.00 94.31 96 ASP A C 1
ATOM 720 O O . ASP A 1 96 ? -13.474 7.592 7.930 1.00 94.31 96 ASP A O 1
ATOM 724 N N . ALA A 1 97 ? -11.586 7.040 9.007 1.00 93.56 97 ALA A N 1
ATOM 725 C CA . ALA A 1 97 ? -11.880 5.612 9.092 1.00 93.56 97 ALA A CA 1
ATOM 726 C C . ALA A 1 97 ? -13.015 5.303 10.083 1.00 93.56 97 ALA A C 1
ATOM 728 O O . ALA A 1 97 ? -12.885 5.520 11.292 1.00 93.56 97 ALA A O 1
ATOM 729 N N . ASP A 1 98 ? -14.074 4.668 9.586 1.00 90.12 98 ASP A N 1
ATOM 730 C CA . ASP A 1 98 ? -15.133 4.037 10.367 1.00 90.12 98 ASP A CA 1
ATOM 731 C C . ASP A 1 98 ? -15.060 2.512 10.211 1.00 90.12 98 ASP A C 1
ATOM 733 O O . ASP A 1 98 ? -15.198 1.946 9.128 1.00 90.12 98 ASP A O 1
ATOM 737 N N . ALA A 1 99 ? -14.877 1.830 11.337 1.00 82.38 99 ALA A N 1
ATOM 738 C CA . ALA A 1 99 ? 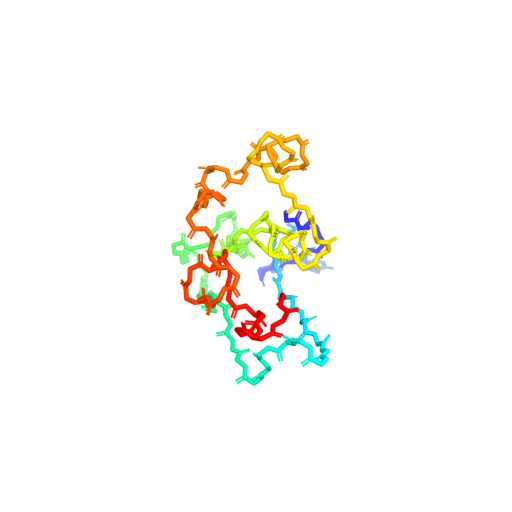-14.838 0.376 11.420 1.00 82.38 99 ALA A CA 1
ATOM 739 C C . ALA A 1 99 ? -16.110 -0.312 10.879 1.00 82.38 99 ALA A C 1
ATOM 741 O O . ALA A 1 99 ? -16.049 -1.455 10.430 1.00 82.38 99 ALA A O 1
ATOM 742 N N . SER A 1 100 ? -17.255 0.370 10.921 1.00 85.19 100 SER A N 1
ATOM 743 C CA . SER A 1 100 ? -18.536 -0.148 10.436 1.00 85.19 100 SER A CA 1
ATOM 744 C C . SER A 1 100 ? -18.775 0.084 8.939 1.00 85.19 100 SER A C 1
ATOM 746 O O . SER A 1 100 ? -19.672 -0.543 8.369 1.00 85.19 100 SER A O 1
ATOM 748 N N . ASP A 1 101 ? -17.961 0.921 8.287 1.00 90.94 101 ASP A N 1
ATOM 749 C CA . ASP A 1 101 ? -18.075 1.249 6.866 1.00 90.94 101 ASP A CA 1
ATOM 750 C C . ASP A 1 101 ? -16.740 1.014 6.131 1.00 90.94 101 ASP A C 1
ATOM 752 O O . ASP A 1 101 ? -15.880 1.898 6.092 1.00 90.94 101 ASP A O 1
ATOM 756 N N . PRO A 1 102 ? -16.568 -0.148 5.469 1.00 89.75 102 PRO A N 1
ATOM 757 C CA . PRO A 1 102 ? -15.364 -0.472 4.709 1.00 89.75 102 PRO A CA 1
ATOM 758 C C . PRO A 1 102 ? -15.002 0.532 3.618 1.00 89.75 102 PRO A C 1
ATOM 760 O O . PRO A 1 102 ? -13.838 0.599 3.236 1.00 89.75 102 PRO A O 1
ATOM 763 N N . SER A 1 103 ? -15.969 1.305 3.105 1.00 90.50 103 SER A N 1
ATOM 764 C CA . SER A 1 103 ? -15.700 2.316 2.075 1.00 90.50 103 SER A CA 1
ATOM 765 C C . SER A 1 103 ? -14.917 3.513 2.605 1.00 90.50 103 SER A C 1
ATOM 767 O O . SER A 1 103 ? -14.336 4.264 1.824 1.00 90.50 103 SER A O 1
ATOM 769 N N . THR A 1 104 ? -14.888 3.671 3.927 1.00 94.19 104 THR A N 1
ATOM 770 C CA . THR A 1 104 ? -14.112 4.708 4.593 1.00 94.19 104 THR A CA 1
ATOM 771 C C . THR A 1 104 ? -12.709 4.245 4.942 1.00 94.19 104 THR A C 1
ATOM 773 O O . THR A 1 104 ? -11.887 5.101 5.215 1.00 94.19 104 THR A O 1
ATOM 776 N N . LEU A 1 105 ? -12.401 2.941 4.937 1.00 94.94 105 LEU A N 1
ATOM 777 C CA . LEU A 1 105 ? -11.084 2.424 5.328 1.00 94.94 105 LEU A CA 1
ATOM 778 C C . LEU A 1 105 ? -9.981 2.829 4.327 1.00 94.94 105 LEU A C 1
ATOM 780 O O . LEU A 1 105 ? -10.288 3.078 3.162 1.00 94.94 105 LEU A O 1
ATOM 784 N N . PRO A 1 106 ? -8.694 2.850 4.741 1.00 95.75 106 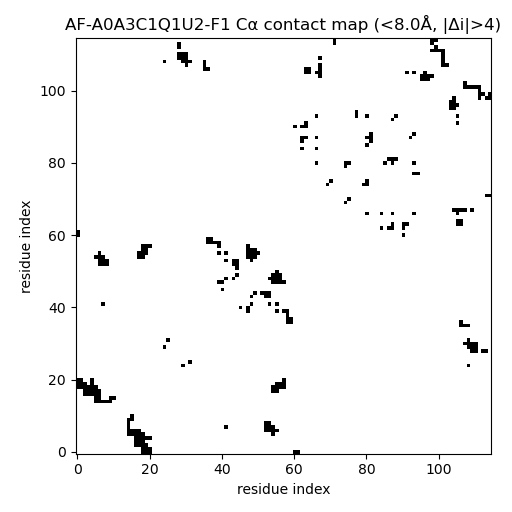PRO A N 1
ATOM 785 C CA . PRO A 1 106 ? -7.592 3.283 3.876 1.00 95.75 106 PRO A CA 1
ATOM 786 C C . PRO A 1 106 ? -7.529 2.577 2.512 1.00 95.75 106 PRO A C 1
ATOM 788 O O . PRO A 1 106 ? -7.276 3.219 1.500 1.00 95.75 106 PRO A O 1
ATOM 791 N N . ILE A 1 107 ? -7.742 1.258 2.479 1.00 95.31 107 ILE A N 1
ATOM 792 C CA . ILE A 1 107 ? -7.744 0.433 1.262 1.00 95.31 107 ILE A CA 1
ATOM 793 C C . ILE A 1 107 ? -9.097 -0.265 1.053 1.00 95.31 107 ILE A C 1
ATOM 795 O O . ILE A 1 107 ? -9.516 -0.453 -0.089 1.00 95.31 107 ILE A O 1
ATOM 799 N N . GLY A 1 108 ? -9.763 -0.678 2.133 1.00 94.81 108 GLY A N 1
ATOM 800 C CA . GLY A 1 108 ? -11.050 -1.374 2.118 1.00 94.81 108 GLY A CA 1
ATOM 801 C C . GLY A 1 108 ? -10.951 -2.884 1.885 1.00 94.81 108 GLY A C 1
ATOM 802 O O . GLY A 1 108 ? -11.853 -3.469 1.289 1.00 94.81 108 GLY A O 1
ATOM 803 N N . PHE A 1 109 ? -9.869 -3.542 2.318 1.00 95.00 109 PHE A N 1
ATOM 804 C CA . PHE A 1 109 ? -9.742 -5.003 2.213 1.00 95.00 109 PHE A CA 1
ATOM 805 C C . PHE A 1 109 ? -10.384 -5.765 3.381 1.00 95.00 109 PHE A C 1
ATOM 807 O O . PHE A 1 109 ? -10.499 -6.993 3.308 1.00 95.00 109 PHE A O 1
ATOM 814 N N . LEU A 1 110 ? -10.786 -5.093 4.461 1.00 95.19 110 LEU A N 1
ATOM 815 C CA . LEU A 1 110 ? -11.495 -5.701 5.591 1.00 95.19 110 LEU A CA 1
ATOM 816 C C . LEU A 1 110 ? -13.018 -5.680 5.404 1.00 95.19 110 LEU A C 1
ATOM 818 O O . LEU A 1 110 ? -13.589 -4.769 4.809 1.00 95.19 110 LEU A O 1
ATOM 822 N N . LYS A 1 111 ? -13.703 -6.692 5.943 1.00 93.69 111 LYS A N 1
ATOM 823 C CA . LYS A 1 111 ? -15.175 -6.722 5.998 1.00 93.69 111 LYS A CA 1
ATOM 824 C C . LYS A 1 111 ? -15.709 -5.743 7.046 1.00 93.69 111 LYS A C 1
ATOM 826 O O . LYS A 1 111 ? -15.047 -5.509 8.055 1.00 93.69 111 LYS A O 1
ATOM 831 N N . SER A 1 112 ? -16.941 -5.269 6.864 1.00 87.19 112 SER A N 1
ATOM 832 C CA . SER A 1 112 ? -17.622 -4.338 7.785 1.00 87.19 112 SER A CA 1
ATOM 833 C C . SER A 1 112 ? -17.859 -4.896 9.193 1.00 87.19 112 SER A C 1
ATOM 835 O O . SER A 1 112 ? -18.080 -4.136 10.124 1.00 87.19 112 SER A O 1
ATOM 837 N N . ASP A 1 113 ? -17.856 -6.219 9.356 1.00 85.56 113 ASP A N 1
ATOM 838 C CA . ASP A 1 113 ? -18.060 -6.923 10.627 1.00 85.56 113 ASP A CA 1
ATOM 839 C C . ASP A 1 113 ? -16.743 -7.388 11.277 1.00 85.56 113 ASP A C 1
ATOM 841 O O . ASP A 1 113 ? -16.752 -8.226 12.176 1.00 85.56 113 ASP A O 1
ATOM 845 N N . THR A 1 114 ? -15.600 -6.871 10.809 1.00 87.69 114 THR A N 1
ATOM 846 C CA . THR A 1 114 ? -14.268 -7.261 11.305 1.00 87.69 114 THR A CA 1
ATOM 847 C C . THR A 1 114 ? -13.966 -6.742 12.713 1.00 87.69 114 THR A C 1
ATOM 849 O O . THR A 1 114 ? -13.188 -7.374 13.433 1.00 87.69 114 THR A O 1
ATOM 852 N N . PHE A 1 115 ? -14.525 -5.588 13.077 1.00 81.81 115 PHE A N 1
ATOM 853 C CA . PHE A 1 115 ? -14.150 -4.808 14.258 1.00 81.81 115 PHE A CA 1
ATOM 854 C C . PHE A 1 115 ? -15.132 -4.938 15.424 1.00 81.81 115 PHE A C 1
ATOM 856 O O . PHE A 1 115 ? -16.351 -5.066 15.174 1.00 81.81 115 PHE A O 1
#

Solvent-accessible surface area (backbone atoms only — not comparable to full-atom values): 7069 Å² total; per-residue (Å²): 116,52,70,84,22,59,25,74,40,65,72,86,86,55,57,45,78,16,46,37,81,90,81,86,83,83,59,89,54,38,52,70,97,68,83,78,75,64,88,76,71,83,56,70,69,31,97,43,25,67,56,100,35,29,22,45,56,62,83,58,61,56,46,34,56,50,48,46,52,37,46,75,74,63,61,69,62,63,70,55,47,46,71,77,36,73,64,29,76,83,81,47,65,74,85,62,49,41,68,72,38,33,89,44,35,71,68,43,53,49,37,45,80,63,111

Mean predicted aligned error: 4.16 Å

pLDDT: mean 90.83, std 6.17, range [60.94, 97.25]

Foldseek 3Di:
DDQQDFFPDDPVVGTHTADDDDDDDDDDQFPPPDDWADDDDQFFPDPQNDDRTGRGHGRADPLLVVLLVVVLVVDDDQVSSCVVRVCVVVQADPVQDDLQDLVSRSTSGGDNPSD

Radius of gyration: 16.29 Å; Cα contacts (8 Å, |Δi|>4): 169; chains: 1; bounding box: 41×27×39 Å